Protein AF-A0ABD5DEK4-F1 (afdb_monomer_lite)

InterPro domains:
  IPR004137 Hydroxylamine reductase/Ni-containing CO dehydrogenase [PF03063] (2-91)
  IPR004137 Hydroxylamine reductase/Ni-containing CO dehydrogenase [PTHR30109] (2-91)
  IPR011254 Prismane-like superfamily [SSF56821] (1-91)
  IPR016099 Prismane-like, alpha/beta-sandwich [G3DSA:3.40.50.2030] (38-91)

Foldseek 3Di:
DDDDDDDDPCVVVVVVVVPDPPDPDDDDDDDDDDDCPDVVVVVCVVVVVVCVVVVLAVEEAEPDDDDDDDPVCCVVVVVVVPPDPSYHYDD

pLDDT: mean 94.24, std 3.03, range [82.0, 97.62]

Structure (mmCIF, N/CA/C/O backbone):
data_AF-A0ABD5DEK4-F1
#
_entry.id   AF-A0ABD5DEK4-F1
#
loop_
_atom_site.group_PDB
_atom_site.id
_atom_site.type_symbol
_atom_site.label_atom_id
_atom_site.label_alt_id
_atom_site.label_comp_id
_atom_site.label_asym_id
_a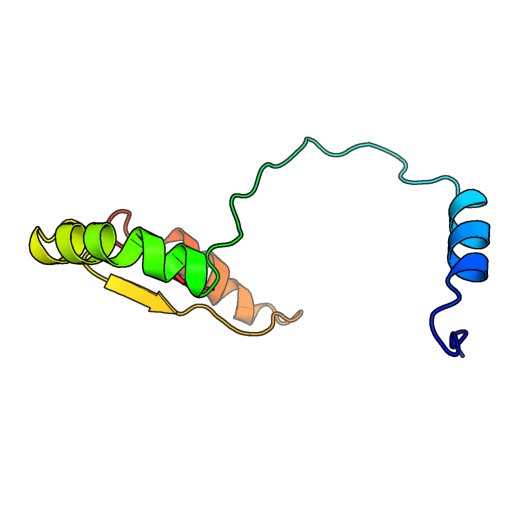tom_site.label_entity_id
_atom_site.label_seq_id
_atom_site.pdbx_PDB_ins_code
_atom_site.Cartn_x
_atom_site.Cartn_y
_atom_site.Cartn_z
_atom_site.occupancy
_atom_site.B_iso_or_equiv
_atom_site.auth_seq_id
_atom_site.auth_comp_id
_atom_site.auth_asym_id
_atom_site.auth_atom_id
_atom_site.pdbx_PDB_model_num
ATOM 1 N N . GLY A 1 1 ? 9.553 11.065 -28.548 1.00 82.00 1 GLY A N 1
ATOM 2 C CA . GLY A 1 1 ? 10.775 11.392 -27.788 1.00 82.00 1 GLY A CA 1
ATOM 3 C C . GLY A 1 1 ? 11.279 10.205 -26.990 1.00 82.00 1 GLY A C 1
ATOM 4 O O . GLY A 1 1 ? 12.480 10.007 -26.946 1.00 82.00 1 GLY A O 1
ATOM 5 N N . VAL A 1 2 ? 10.382 9.413 -26.393 1.00 91.25 2 VAL A N 1
ATOM 6 C CA . VAL A 1 2 ? 10.713 8.148 -25.715 1.00 91.25 2 VAL A CA 1
ATOM 7 C C . VAL A 1 2 ? 10.297 6.975 -26.607 1.00 91.25 2 VAL A C 1
ATOM 9 O O . VAL A 1 2 ? 9.321 7.109 -27.350 1.00 91.25 2 VAL A O 1
ATOM 12 N N . ASN A 1 3 ? 11.035 5.864 -26.551 1.00 90.56 3 ASN A N 1
ATOM 13 C CA . ASN A 1 3 ? 10.702 4.643 -27.285 1.00 90.56 3 ASN A CA 1
ATOM 14 C C . ASN A 1 3 ? 9.397 4.045 -26.744 1.00 90.56 3 ASN A C 1
ATOM 16 O O . ASN A 1 3 ? 9.252 3.858 -25.537 1.00 90.56 3 ASN A O 1
ATOM 20 N N . HIS A 1 4 ? 8.460 3.751 -27.640 1.00 92.69 4 HIS A N 1
ATOM 21 C CA . HIS A 1 4 ? 7.238 3.020 -27.323 1.00 92.69 4 HIS A CA 1
ATOM 22 C C . HIS A 1 4 ? 7.466 1.534 -27.609 1.00 92.69 4 HIS A C 1
ATOM 24 O O . HIS A 1 4 ? 8.012 1.199 -28.658 1.00 92.69 4 HIS A O 1
ATOM 30 N N . LEU A 1 5 ? 7.075 0.665 -26.678 1.00 93.69 5 LEU A N 1
ATOM 31 C CA . LEU A 1 5 ? 7.061 -0.778 -26.906 1.00 93.69 5 LEU A CA 1
ATOM 32 C C . LEU A 1 5 ? 5.676 -1.173 -27.407 1.00 93.69 5 LEU A C 1
ATOM 34 O O . LEU A 1 5 ? 4.679 -0.861 -26.756 1.00 93.69 5 LEU A O 1
ATOM 38 N N . GLU A 1 6 ? 5.624 -1.850 -28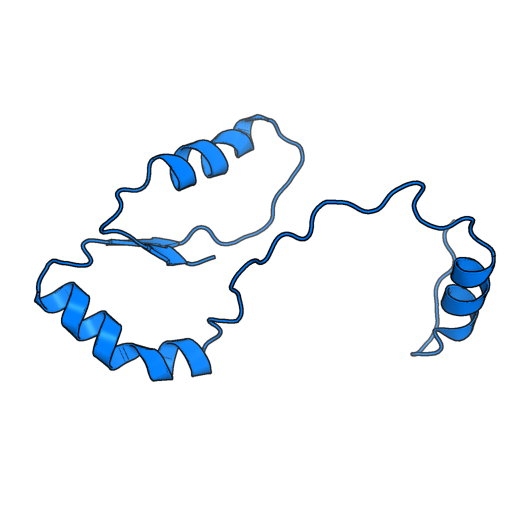.548 1.00 90.50 6 GLU A N 1
ATOM 39 C CA . GLU A 1 6 ? 4.390 -2.435 -29.063 1.00 90.50 6 GLU A CA 1
ATOM 40 C C . GLU A 1 6 ? 4.232 -3.867 -28.536 1.00 90.50 6 GLU A C 1
ATOM 42 O O . GLU A 1 6 ? 5.164 -4.669 -28.586 1.00 90.50 6 GLU A O 1
ATOM 47 N N . GLY A 1 7 ? 3.040 -4.198 -28.036 1.00 92.88 7 GLY A N 1
ATOM 48 C CA . GLY A 1 7 ? 2.771 -5.507 -27.441 1.00 92.88 7 GLY A CA 1
ATOM 49 C C . GLY A 1 7 ? 3.518 -5.728 -26.121 1.00 92.88 7 GLY A C 1
ATOM 50 O O . GLY A 1 7 ? 3.696 -4.804 -25.332 1.00 92.88 7 GLY A O 1
ATOM 51 N N . GLU A 1 8 ? 3.925 -6.971 -25.872 1.00 93.88 8 GLU A N 1
ATOM 52 C CA . GLU A 1 8 ? 4.551 -7.404 -24.612 1.00 93.88 8 GLU A CA 1
ATOM 53 C C . GLU A 1 8 ? 6.013 -7.851 -24.803 1.00 93.88 8 GLU A C 1
ATOM 55 O O . GLU A 1 8 ? 6.548 -8.626 -24.008 1.00 93.88 8 GLU A O 1
ATOM 60 N N . ASP A 1 9 ? 6.684 -7.378 -25.862 1.00 95.62 9 ASP A N 1
ATOM 61 C CA . ASP A 1 9 ? 8.113 -7.639 -26.058 1.00 95.62 9 ASP A CA 1
ATOM 62 C C . ASP A 1 9 ? 8.975 -6.654 -25.254 1.00 95.62 9 ASP A C 1
ATOM 64 O O . ASP A 1 9 ? 9.266 -5.529 -25.669 1.00 95.62 9 ASP A O 1
ATOM 68 N N . PHE A 1 10 ? 9.417 -7.110 -24.084 1.00 96.38 10 PHE A N 1
ATOM 69 C CA . PHE A 1 10 ? 10.314 -6.363 -23.202 1.00 96.38 10 PHE A CA 1
ATOM 70 C C . PHE A 1 10 ? 11.807 -6.617 -23.479 1.00 96.38 10 PHE A C 1
ATOM 72 O O . PHE A 1 10 ? 12.654 -6.071 -22.762 1.00 96.38 10 PHE A O 1
ATOM 79 N N . SER A 1 11 ? 12.162 -7.405 -24.507 1.00 95.75 11 SER A N 1
ATOM 80 C CA . SER A 1 11 ? 13.562 -7.705 -24.847 1.00 95.75 11 SER A CA 1
ATOM 81 C C . SER A 1 11 ? 14.445 -6.459 -25.038 1.00 95.75 11 SER A C 1
ATOM 83 O O . SER A 1 11 ? 15.577 -6.479 -24.534 1.00 95.75 11 SER A O 1
ATOM 85 N N . PRO A 1 12 ? 13.967 -5.332 -25.619 1.00 94.75 12 PRO A N 1
ATOM 86 C CA . PRO A 1 12 ? 14.797 -4.137 -25.768 1.00 94.75 12 PRO A CA 1
ATOM 87 C C . PRO A 1 12 ? 15.142 -3.480 -24.423 1.00 94.75 12 PRO A C 1
ATOM 89 O O . PRO A 1 12 ? 16.259 -2.999 -24.232 1.00 94.75 12 PRO A O 1
ATOM 92 N N . VAL A 1 13 ? 14.206 -3.483 -23.466 1.00 95.62 13 VAL A N 1
ATOM 93 C CA . VAL A 1 13 ? 14.417 -2.898 -22.129 1.00 95.62 13 VAL A CA 1
ATOM 94 C C . VAL A 1 13 ? 15.368 -3.756 -21.300 1.00 95.62 13 VAL A C 1
ATOM 96 O O . VAL A 1 13 ? 16.233 -3.213 -20.614 1.00 95.62 13 VAL A O 1
ATOM 99 N N . ILE A 1 14 ? 15.268 -5.085 -21.401 1.00 96.06 14 ILE A N 1
ATOM 100 C CA . ILE A 1 14 ? 16.180 -6.013 -20.715 1.00 96.06 14 ILE A CA 1
ATOM 101 C C . ILE A 1 14 ? 17.617 -5.829 -21.221 1.00 96.06 14 ILE A C 1
ATOM 103 O O . ILE A 1 14 ? 18.536 -5.696 -20.411 1.00 96.06 14 ILE A O 1
ATOM 107 N N . ALA A 1 15 ? 17.810 -5.770 -22.544 1.00 96.00 15 ALA A N 1
ATOM 108 C CA . ALA A 1 15 ? 19.128 -5.561 -23.141 1.00 96.00 15 ALA A CA 1
ATOM 109 C C . ALA A 1 15 ? 19.749 -4.226 -22.701 1.00 96.00 15 ALA A C 1
ATOM 111 O O . ALA A 1 15 ? 20.929 -4.176 -22.353 1.00 96.00 15 ALA A O 1
ATOM 112 N N . GLN A 1 16 ? 18.948 -3.155 -22.653 1.00 94.75 16 GLN A N 1
ATOM 113 C CA . GLN A 1 16 ? 19.399 -1.856 -22.159 1.00 94.75 16 GLN A CA 1
ATOM 114 C C . GLN A 1 16 ? 19.794 -1.914 -20.678 1.00 94.75 16 GLN A C 1
ATOM 116 O O . GLN A 1 16 ? 20.845 -1.390 -20.314 1.00 94.75 16 GLN A O 1
ATOM 121 N N . ALA A 1 17 ? 18.986 -2.556 -19.827 1.00 95.88 17 ALA A N 1
ATOM 122 C CA . ALA A 1 17 ? 19.257 -2.667 -18.395 1.00 95.88 17 ALA A CA 1
ATOM 123 C C . ALA A 1 17 ? 20.572 -3.412 -18.101 1.00 95.88 17 ALA A C 1
ATOM 125 O O . ALA A 1 17 ? 21.329 -2.990 -17.232 1.00 95.88 17 ALA A O 1
ATOM 126 N N . GLN A 1 18 ? 20.888 -4.467 -18.862 1.00 96.62 18 GLN A N 1
ATOM 127 C CA . GLN A 1 18 ? 22.137 -5.233 -18.726 1.00 96.62 18 GLN A CA 1
ATOM 128 C C . GLN A 1 18 ? 23.399 -4.434 -19.089 1.00 96.62 18 GLN A C 1
ATOM 130 O O . GLN A 1 18 ? 24.489 -4.777 -18.636 1.00 96.62 18 GLN A O 1
ATOM 135 N N . GLN A 1 19 ? 23.269 -3.381 -19.902 1.00 96.38 19 GLN A N 1
ATOM 136 C CA . GLN A 1 19 ? 24.382 -2.499 -20.273 1.00 96.38 19 GLN A CA 1
ATOM 137 C C . GLN A 1 19 ? 24.632 -1.386 -19.245 1.00 96.38 19 GLN A C 1
ATOM 139 O O . GLN A 1 19 ? 25.656 -0.705 -19.313 1.00 96.38 19 GLN A O 1
ATOM 144 N N . MET A 1 20 ? 23.702 -1.158 -18.313 1.00 96.56 20 MET A N 1
ATOM 145 C CA . MET A 1 20 ? 23.840 -0.122 -17.292 1.00 96.56 20 MET A CA 1
ATOM 146 C C . MET A 1 20 ? 24.740 -0.601 -16.151 1.00 96.56 20 MET A C 1
ATOM 148 O O . MET A 1 20 ? 24.744 -1.774 -15.794 1.00 96.56 20 MET A O 1
ATOM 152 N N . ALA A 1 21 ? 25.452 0.329 -15.512 1.00 94.94 21 ALA A N 1
ATOM 153 C CA . ALA A 1 21 ? 26.328 0.035 -14.371 1.00 94.94 21 ALA A CA 1
ATOM 154 C C . ALA A 1 21 ? 25.582 -0.466 -13.112 1.00 94.94 21 ALA A C 1
ATOM 156 O O . ALA A 1 21 ? 26.221 -0.822 -12.125 1.00 94.94 21 ALA A O 1
ATOM 157 N N . GLY A 1 22 ? 24.244 -0.490 -13.138 1.00 92.75 22 GLY A N 1
ATOM 158 C CA . GLY A 1 22 ? 23.403 -0.810 -11.989 1.00 92.75 22 GLY A CA 1
ATOM 159 C C . GLY A 1 22 ? 23.375 0.309 -10.945 1.00 92.75 22 GLY A C 1
ATOM 160 O O . GLY A 1 22 ? 23.775 1.446 -11.207 1.00 92.75 22 GLY A O 1
ATOM 161 N N . PHE A 1 23 ? 22.866 -0.010 -9.755 1.00 93.06 23 PHE A N 1
ATOM 162 C CA . PHE A 1 23 ? 22.886 0.912 -8.622 1.00 93.06 23 PHE A CA 1
ATOM 163 C C . PHE A 1 23 ? 24.290 0.966 -7.994 1.00 93.06 23 PHE A C 1
ATOM 165 O O . PHE A 1 23 ? 24.917 -0.080 -7.827 1.00 93.06 23 PHE A O 1
ATOM 172 N N . PRO A 1 24 ? 24.784 2.156 -7.601 1.00 93.75 24 PRO A N 1
ATOM 173 C CA . PRO A 1 24 ? 26.126 2.310 -7.031 1.00 93.75 24 PRO A CA 1
ATOM 174 C C . PRO A 1 24 ? 26.270 1.707 -5.625 1.00 93.75 24 PRO A C 1
ATOM 176 O O . PRO A 1 24 ? 27.387 1.496 -5.158 1.00 93.75 24 PRO A O 1
ATOM 179 N N . TYR A 1 25 ? 25.157 1.450 -4.937 1.00 93.69 25 TYR A N 1
ATOM 180 C CA . TYR A 1 25 ? 25.114 0.817 -3.624 1.00 93.69 25 TYR A CA 1
ATOM 181 C C . TYR A 1 25 ? 23.795 0.065 -3.442 1.00 93.69 25 TYR A C 1
ATOM 183 O O . TYR A 1 25 ? 22.817 0.307 -4.148 1.00 93.69 25 TYR A O 1
ATOM 191 N N . SER A 1 26 ? 23.780 -0.857 -2.482 1.00 91.81 26 SER A N 1
ATOM 192 C CA .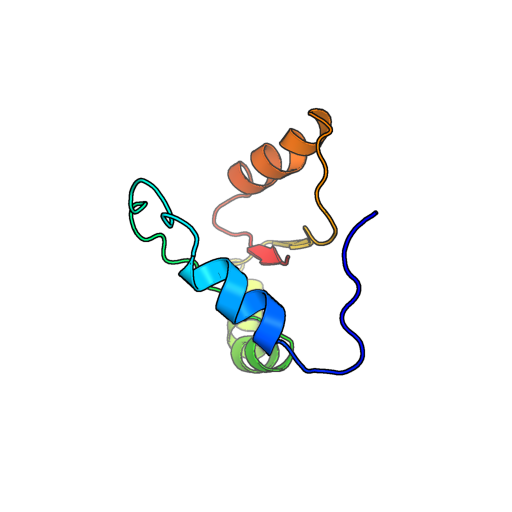 SER A 1 26 ? 22.549 -1.468 -1.981 1.00 91.81 26 SER A CA 1
ATOM 193 C C . SER A 1 26 ? 22.023 -0.660 -0.802 1.00 91.81 26 SER A C 1
ATOM 195 O O . SER A 1 26 ? 22.799 -0.250 0.062 1.00 91.81 26 SER A O 1
ATOM 197 N N . GLU A 1 27 ? 20.714 -0.443 -0.755 1.00 90.50 27 GLU A N 1
ATOM 198 C CA . GLU A 1 27 ? 20.055 0.089 0.436 1.00 90.50 27 GLU A CA 1
ATOM 199 C C . GLU A 1 27 ? 19.852 -1.012 1.484 1.00 90.50 27 GLU A C 1
ATOM 201 O O . GLU A 1 27 ? 19.881 -2.208 1.176 1.00 90.50 27 GLU A O 1
ATOM 206 N N . ILE A 1 28 ? 19.654 -0.607 2.740 1.00 91.88 28 ILE A N 1
ATOM 207 C CA . ILE A 1 28 ? 19.268 -1.538 3.802 1.00 91.88 28 ILE A CA 1
ATOM 208 C C . ILE A 1 28 ? 17.887 -2.106 3.442 1.00 91.88 28 ILE A C 1
ATOM 210 O O . ILE A 1 28 ? 16.978 -1.328 3.154 1.00 91.88 28 ILE A O 1
ATOM 214 N N . PRO A 1 29 ? 17.691 -3.437 3.461 1.00 92.06 29 PRO A N 1
ATOM 215 C CA . PRO A 1 29 ? 16.389 -4.013 3.163 1.00 92.06 29 PRO A CA 1
ATOM 216 C C . PRO A 1 29 ? 15.315 -3.511 4.134 1.00 92.06 29 PRO A C 1
ATOM 218 O O . PRO A 1 29 ? 15.406 -3.721 5.344 1.00 92.06 29 PRO A O 1
ATOM 221 N N . HIS A 1 30 ? 14.271 -2.895 3.586 1.00 92.00 30 HIS A N 1
ATOM 222 C CA . HIS A 1 30 ? 13.065 -2.524 4.317 1.00 92.00 30 HIS A CA 1
ATOM 223 C C . HIS A 1 30 ? 11.965 -3.547 4.027 1.00 92.00 30 HIS A C 1
ATOM 225 O O . HIS A 1 30 ? 11.568 -3.740 2.879 1.00 92.00 30 HIS A O 1
ATOM 231 N N . LEU A 1 31 ? 11.469 -4.217 5.070 1.00 94.12 31 LEU A N 1
ATOM 232 C CA . LEU A 1 31 ? 10.337 -5.134 4.956 1.00 94.12 31 LEU A CA 1
ATOM 233 C C . LEU A 1 31 ? 9.048 -4.381 5.276 1.00 94.12 31 LEU A C 1
ATOM 235 O O . LEU A 1 31 ? 8.847 -3.941 6.406 1.00 94.12 31 LEU A O 1
ATOM 239 N N . ILE A 1 32 ? 8.185 -4.245 4.272 1.00 93.56 32 ILE A N 1
ATOM 240 C CA . ILE A 1 32 ? 6.889 -3.576 4.391 1.00 93.56 32 ILE A CA 1
ATOM 241 C C . ILE A 1 32 ? 5.798 -4.626 4.196 1.00 93.56 32 ILE A C 1
ATOM 243 O O . ILE A 1 32 ? 5.716 -5.263 3.144 1.00 93.56 32 ILE A O 1
ATOM 247 N N . THR A 1 33 ? 4.958 -4.818 5.211 1.00 94.94 33 THR A N 1
ATOM 248 C CA . THR A 1 33 ? 3.819 -5.737 5.133 1.00 94.94 33 THR A CA 1
ATOM 249 C C . THR A 1 33 ? 2.709 -5.106 4.302 1.00 94.94 33 THR A C 1
ATOM 251 O O . THR A 1 33 ? 2.168 -4.064 4.662 1.00 94.94 33 THR A O 1
ATOM 254 N N . VAL A 1 34 ? 2.347 -5.758 3.200 1.00 94.00 34 VAL A N 1
ATOM 255 C CA . VAL A 1 34 ? 1.309 -5.313 2.259 1.00 94.00 34 VAL A CA 1
ATOM 256 C C . VAL A 1 34 ? 0.404 -6.487 1.874 1.00 94.00 34 VAL A C 1
ATOM 258 O O . VAL A 1 34 ? 0.614 -7.614 2.319 1.00 94.00 34 VAL A O 1
ATOM 261 N N . GLY A 1 35 ? -0.601 -6.250 1.026 1.00 94.44 35 GLY A N 1
ATOM 262 C CA . GLY A 1 35 ? -1.448 -7.322 0.482 1.00 94.44 35 GLY A CA 1
ATOM 263 C C . GLY A 1 35 ? -2.791 -7.515 1.191 1.00 94.44 35 GLY A C 1
ATOM 264 O O . GLY A 1 35 ? -3.460 -8.530 0.982 1.00 94.44 35 GLY A O 1
ATOM 265 N N . PHE A 1 36 ? -3.239 -6.527 1.969 1.00 94.56 36 PHE A N 1
ATOM 266 C CA . PHE A 1 36 ? -4.592 -6.466 2.540 1.00 94.56 36 PHE A CA 1
ATOM 267 C C . PHE A 1 36 ? -5.652 -6.070 1.494 1.00 94.56 36 PHE A C 1
ATOM 269 O O . PHE A 1 36 ? -6.479 -5.190 1.708 1.00 94.56 36 PHE A O 1
ATOM 276 N N . GLY A 1 37 ? -5.632 -6.741 0.338 1.00 93.25 37 GLY A N 1
ATOM 277 C CA . GLY A 1 37 ? -6.689 -6.637 -0.664 1.00 93.25 37 GLY A CA 1
ATOM 278 C C . GLY A 1 37 ? -7.993 -7.283 -0.184 1.00 93.25 37 GLY A C 1
ATOM 279 O O . GLY A 1 37 ? -8.052 -7.905 0.878 1.00 93.25 37 GLY A O 1
ATOM 280 N N . ARG A 1 38 ? -9.048 -7.187 -1.000 1.00 94.50 38 ARG A N 1
ATOM 281 C CA . ARG A 1 38 ? -10.417 -7.592 -0.627 1.00 94.50 38 ARG A CA 1
ATOM 282 C C . ARG A 1 38 ? -10.506 -8.972 0.038 1.00 94.50 38 ARG A C 1
ATOM 284 O O . ARG A 1 38 ? -11.141 -9.091 1.077 1.00 94.50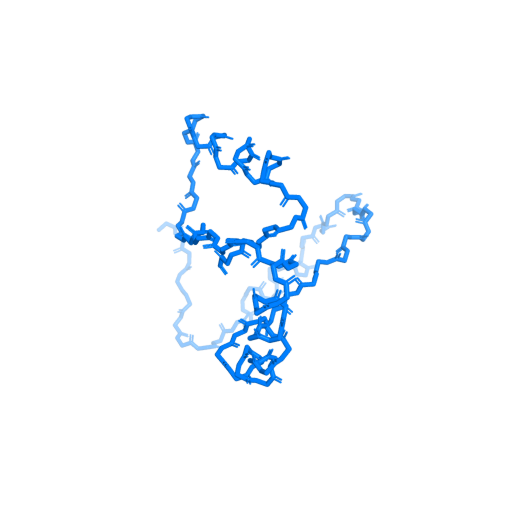 38 ARG A O 1
ATOM 291 N N . GLN A 1 39 ? -9.898 -10.009 -0.544 1.00 95.75 39 GLN A N 1
ATOM 292 C CA . GLN A 1 39 ? -10.021 -11.374 -0.018 1.00 95.75 39 GLN A CA 1
ATOM 293 C C . GLN A 1 39 ? -9.282 -11.560 1.313 1.00 95.75 39 GLN A C 1
ATOM 295 O O . GLN A 1 39 ? -9.819 -12.179 2.228 1.00 95.75 39 GLN A O 1
ATOM 300 N N . THR A 1 40 ? -8.079 -10.997 1.435 1.00 95.06 40 THR A N 1
ATOM 301 C CA . THR A 1 40 ? -7.298 -11.012 2.678 1.00 95.06 40 THR A CA 1
ATOM 302 C C . THR A 1 40 ? -8.054 -10.298 3.795 1.00 95.06 40 THR A C 1
ATOM 304 O O . THR A 1 40 ? -8.165 -10.826 4.898 1.00 95.06 40 THR A O 1
ATOM 307 N N . LEU A 1 41 ? -8.634 -9.131 3.493 1.00 93.31 41 LEU A N 1
ATOM 308 C CA . LEU A 1 41 ? -9.415 -8.357 4.454 1.00 93.31 41 LEU A CA 1
ATOM 309 C C . LEU A 1 41 ? -10.682 -9.102 4.895 1.00 93.31 41 LEU A C 1
ATOM 311 O O . LEU A 1 41 ? -10.983 -9.133 6.083 1.00 93.31 41 LEU A O 1
ATOM 315 N N . LEU A 1 42 ? -11.388 -9.755 3.963 1.00 95.12 42 LEU A N 1
ATOM 316 C CA . LEU A 1 42 ? -12.535 -10.610 4.292 1.00 95.12 42 LEU A CA 1
ATOM 317 C C . LEU A 1 42 ? -12.138 -11.765 5.220 1.00 95.12 42 LEU A C 1
ATOM 319 O O . LEU A 1 42 ? -12.876 -12.072 6.149 1.00 95.12 42 LEU A O 1
ATOM 323 N N . GLY A 1 43 ? -10.963 -12.366 5.013 1.00 96.50 43 GLY A N 1
ATOM 324 C CA . GLY A 1 43 ? -10.427 -13.396 5.909 1.00 96.50 43 GLY A CA 1
ATOM 325 C C . GLY A 1 43 ? -10.087 -12.886 7.315 1.00 96.50 43 GLY A C 1
ATOM 326 O O . GLY A 1 43 ? -10.067 -13.672 8.256 1.00 96.50 43 GLY A O 1
ATOM 327 N N . ALA A 1 44 ? -9.851 -11.581 7.473 1.00 94.12 44 ALA A N 1
ATOM 328 C CA . ALA A 1 44 ? -9.583 -10.934 8.757 1.00 94.12 44 ALA A CA 1
ATOM 329 C C . ALA A 1 44 ? -10.829 -10.280 9.390 1.00 94.12 44 ALA A C 1
ATOM 331 O O . ALA A 1 44 ? -10.723 -9.696 10.470 1.00 94.12 44 ALA A O 1
ATOM 332 N N . ALA A 1 45 ? -11.996 -10.354 8.738 1.00 95.38 45 ALA A N 1
ATOM 333 C CA . ALA A 1 45 ? -13.181 -9.588 9.115 1.00 95.38 45 ALA A CA 1
ATOM 334 C C . ALA A 1 45 ? -13.658 -9.887 10.544 1.00 95.38 45 ALA A C 1
ATOM 336 O O . ALA A 1 45 ? -13.886 -8.951 11.306 1.00 95.38 45 ALA A O 1
ATOM 337 N N . ASP A 1 46 ? -13.735 -11.162 10.933 1.00 97.12 46 ASP A N 1
ATOM 338 C CA . ASP A 1 46 ? -14.180 -11.554 12.278 1.00 97.12 46 ASP A CA 1
ATOM 339 C C . ASP A 1 46 ? -13.261 -10.987 13.372 1.00 97.12 46 ASP A C 1
ATOM 341 O O . ASP A 1 46 ? -13.733 -10.480 14.389 1.00 97.12 46 ASP A O 1
ATOM 345 N N . THR A 1 47 ? -11.946 -10.987 13.133 1.00 96.38 47 THR A N 1
ATOM 346 C CA . THR A 1 47 ? -10.958 -10.392 14.044 1.00 96.38 47 THR A CA 1
ATOM 347 C C . THR A 1 47 ? -11.144 -8.881 14.164 1.00 96.38 47 THR A C 1
ATOM 349 O O . THR A 1 47 ? -11.095 -8.340 15.267 1.00 96.38 47 THR A O 1
ATOM 352 N N . LEU A 1 48 ? -11.372 -8.183 13.047 1.00 94.69 48 LEU A N 1
ATOM 353 C CA . LEU A 1 48 ? -11.611 -6.737 13.062 1.00 94.69 48 LEU A CA 1
ATOM 354 C C . LEU A 1 48 ? -12.906 -6.392 13.806 1.00 94.69 48 LEU A C 1
ATOM 356 O O . LEU A 1 48 ? -12.912 -5.468 14.617 1.00 94.69 48 LEU A O 1
ATOM 360 N N . ILE A 1 49 ? -13.978 -7.157 13.577 1.00 96.06 49 ILE A N 1
ATOM 361 C CA . ILE A 1 49 ? -15.260 -6.990 14.273 1.00 96.06 49 ILE A CA 1
ATOM 362 C C . ILE A 1 49 ? -15.077 -7.188 15.782 1.00 96.06 49 ILE A C 1
ATOM 364 O O . ILE A 1 49 ? -15.557 -6.366 16.565 1.00 96.06 49 ILE A O 1
ATOM 368 N N . ASP A 1 50 ? -14.345 -8.225 16.201 1.00 97.62 50 ASP A N 1
ATOM 369 C CA . ASP A 1 50 ? -14.049 -8.469 17.616 1.00 97.62 50 ASP A CA 1
ATOM 370 C C . ASP A 1 50 ? -13.275 -7.300 18.248 1.00 97.62 50 ASP A C 1
ATOM 372 O O . ASP A 1 50 ? -13.674 -6.796 19.300 1.00 97.62 50 ASP A O 1
ATOM 376 N N . LEU A 1 51 ? -12.226 -6.803 17.583 1.00 97.12 51 LEU A N 1
ATOM 377 C CA . LEU A 1 51 ? -11.426 -5.675 18.073 1.00 97.12 51 LEU A CA 1
ATOM 378 C C . LEU A 1 51 ? -12.245 -4.389 18.224 1.00 97.12 51 LEU A C 1
ATOM 380 O O . LEU A 1 51 ? -12.084 -3.689 19.226 1.00 97.12 51 LEU A O 1
ATOM 384 N N . VAL A 1 52 ? -13.139 -4.101 17.275 1.00 96.50 52 VAL A N 1
ATOM 385 C CA . VAL A 1 52 ? -14.059 -2.956 17.362 1.00 96.50 52 VAL A CA 1
ATOM 386 C C . VAL A 1 52 ? -15.050 -3.147 18.510 1.00 96.50 52 VAL A C 1
ATOM 388 O O . VAL A 1 52 ? -15.235 -2.240 19.316 1.00 96.50 52 VAL A O 1
ATOM 391 N N . SER A 1 53 ? -15.646 -4.338 18.641 1.00 96.50 53 SER A N 1
ATOM 392 C CA . SER A 1 53 ? -16.636 -4.626 19.692 1.00 96.50 53 SER A CA 1
ATOM 393 C C . SER A 1 53 ? -16.070 -4.529 21.113 1.00 96.50 53 SER A C 1
ATOM 395 O O . SER A 1 53 ? -16.797 -4.217 22.051 1.00 96.50 53 SER A O 1
ATOM 397 N N . ARG A 1 54 ? -14.763 -4.775 21.267 1.00 97.19 54 ARG A N 1
ATOM 398 C CA . ARG A 1 54 ? -14.024 -4.658 22.533 1.00 97.19 54 ARG A CA 1
ATOM 399 C C . ARG A 1 54 ? -13.406 -3.276 22.741 1.00 97.19 54 ARG A C 1
ATOM 401 O O . ARG A 1 54 ? -12.579 -3.131 23.638 1.00 97.19 54 ARG A O 1
ATOM 408 N N . GLU A 1 55 ? -13.738 -2.311 21.883 1.00 94.25 55 GLU A N 1
ATOM 409 C CA . GLU A 1 55 ? -13.206 -0.943 21.896 1.00 94.25 55 GLU A CA 1
ATOM 410 C C . GLU A 1 55 ? -11.666 -0.874 21.796 1.00 94.25 55 GLU A C 1
ATOM 412 O O . GLU A 1 55 ? -11.053 0.130 22.147 1.00 94.25 55 GLU A O 1
ATOM 417 N N . LYS A 1 56 ? -11.024 -1.938 21.286 1.00 96.94 56 LYS A N 1
ATOM 418 C CA . LYS A 1 56 ? -9.569 -1.997 21.050 1.00 96.94 56 LYS A CA 1
ATOM 419 C C . LYS A 1 56 ? -9.160 -1.389 19.714 1.00 96.94 56 LYS A C 1
ATOM 421 O O . LYS A 1 56 ? -7.994 -1.063 19.528 1.00 96.94 56 LYS A O 1
ATOM 426 N N . LEU A 1 57 ? -10.111 -1.285 18.790 1.00 96.81 57 LEU A N 1
ATOM 427 C CA . LEU A 1 57 ? -9.975 -0.570 17.533 1.00 96.81 57 LEU A CA 1
ATOM 428 C C . LEU A 1 57 ? -11.066 0.498 17.473 1.00 96.81 57 LEU A C 1
ATOM 430 O O . LEU A 1 57 ? -12.237 0.180 17.265 1.00 96.81 57 LEU A O 1
ATOM 434 N N . ARG A 1 58 ? -10.685 1.760 17.677 1.00 96.69 58 ARG A N 1
ATOM 435 C CA . ARG A 1 58 ? -11.640 2.875 17.780 1.00 96.69 58 ARG A CA 1
ATOM 436 C C . ARG A 1 58 ? -12.027 3.456 16.430 1.00 96.69 58 ARG A C 1
ATOM 438 O O . ARG A 1 58 ? -13.153 3.922 16.263 1.00 96.69 58 ARG A O 1
ATOM 445 N N . HIS A 1 59 ? -11.095 3.479 15.479 1.00 96.94 59 HIS A N 1
ATOM 446 C CA . HIS A 1 59 ? -11.340 4.086 14.178 1.00 96.94 59 HIS A CA 1
ATOM 447 C C . HIS A 1 59 ? -10.471 3.492 13.072 1.00 96.94 59 HIS A C 1
ATOM 449 O O . HIS A 1 59 ? -9.343 3.061 13.310 1.00 96.94 59 HIS A O 1
ATOM 455 N N . ILE A 1 60 ? -11.000 3.518 11.849 1.00 96.38 60 ILE A N 1
ATOM 456 C CA . ILE A 1 60 ? -10.260 3.194 10.629 1.00 96.38 60 ILE A CA 1
ATOM 457 C C . ILE A 1 60 ? -10.284 4.432 9.734 1.00 96.38 60 ILE A C 1
ATOM 459 O O . ILE A 1 60 ? -11.349 4.855 9.288 1.00 96.38 60 ILE A O 1
ATOM 463 N N . PHE A 1 61 ? -9.115 5.004 9.468 1.00 97.31 61 PHE A N 1
ATOM 464 C CA . PHE A 1 61 ? -8.944 6.137 8.566 1.00 97.31 61 PHE A CA 1
ATOM 465 C C . PHE A 1 61 ? -8.616 5.646 7.159 1.00 97.31 61 PHE A C 1
ATOM 467 O O . PHE A 1 61 ? -7.724 4.821 6.979 1.00 97.31 61 PHE A O 1
ATOM 474 N N . LEU A 1 62 ? -9.307 6.169 6.148 1.00 96.31 62 LEU A N 1
ATOM 475 C CA . LEU A 1 62 ? -8.973 5.910 4.749 1.00 96.31 62 LEU A CA 1
ATOM 476 C C . LEU A 1 62 ? -8.010 6.991 4.245 1.00 96.31 62 LEU A C 1
ATOM 478 O O . LEU A 1 62 ? -8.417 8.133 4.036 1.00 96.31 62 LEU A O 1
ATOM 482 N N . VAL A 1 63 ? -6.753 6.614 4.018 1.00 95.81 63 VAL A N 1
ATOM 483 C CA . VAL A 1 63 ? -5.713 7.445 3.391 1.00 95.81 63 VAL A CA 1
ATOM 484 C C . VAL A 1 63 ? -5.337 6.810 2.051 1.00 95.81 63 VAL A C 1
ATOM 486 O O . VAL A 1 63 ? -4.227 6.333 1.843 1.00 95.81 63 VAL A O 1
ATOM 489 N N . GLY A 1 64 ? -6.310 6.744 1.145 1.00 91.38 64 GLY A N 1
ATOM 490 C CA . GLY A 1 64 ? -6.097 6.271 -0.223 1.00 91.38 64 GLY A CA 1
ATOM 491 C C . GLY A 1 64 ? -5.769 7.410 -1.192 1.00 91.38 64 GLY A C 1
ATOM 492 O O . GLY A 1 64 ? -5.936 8.590 -0.878 1.00 91.38 64 GLY A O 1
ATOM 493 N N . GLY A 1 65 ? -5.375 7.054 -2.415 1.00 92.75 65 GLY A N 1
ATOM 494 C CA . GLY A 1 65 ? -5.242 7.992 -3.532 1.00 92.75 65 GLY A CA 1
ATOM 495 C C . GLY A 1 65 ? -3.845 8.030 -4.145 1.00 92.75 65 GLY A C 1
ATOM 496 O O . GLY A 1 65 ? -3.120 7.041 -4.130 1.00 92.75 65 GLY A O 1
ATOM 497 N N . CYS A 1 66 ? -3.495 9.180 -4.726 1.00 91.06 66 CYS A N 1
ATOM 498 C CA . CYS A 1 66 ? -2.229 9.387 -5.429 1.00 91.06 66 CYS A CA 1
ATOM 499 C C . CYS A 1 66 ? -1.412 10.498 -4.767 1.00 91.06 66 CYS A C 1
ATOM 501 O O . CYS A 1 66 ? -1.949 11.563 -4.431 1.00 91.06 66 CYS A O 1
ATOM 503 N N . ASP A 1 67 ? -0.105 10.280 -4.659 1.00 91.44 67 ASP A N 1
ATOM 504 C CA . ASP A 1 67 ? 0.833 11.268 -4.135 1.00 91.44 67 ASP A CA 1
ATOM 505 C C . ASP A 1 67 ? 1.263 12.311 -5.195 1.00 91.44 67 ASP A C 1
ATOM 507 O O . ASP A 1 67 ? 0.924 12.210 -6.378 1.00 91.44 67 ASP A O 1
ATOM 511 N N . GLY A 1 68 ? 1.978 13.359 -4.777 1.00 89.31 68 GLY A N 1
ATOM 512 C CA . GLY A 1 68 ? 2.549 14.372 -5.659 1.00 89.31 68 GLY A CA 1
ATOM 513 C C . GLY A 1 68 ? 3.551 15.292 -4.956 1.00 89.31 68 GLY A C 1
ATOM 514 O O . GLY A 1 68 ? 3.628 15.352 -3.740 1.00 89.31 68 GLY A O 1
ATOM 515 N N . ALA A 1 69 ? 4.287 16.092 -5.728 1.00 86.50 69 ALA A N 1
ATOM 516 C CA . ALA A 1 69 ? 5.446 16.845 -5.227 1.00 86.50 69 ALA A CA 1
ATOM 517 C C . ALA A 1 69 ? 5.135 18.129 -4.420 1.00 86.50 69 ALA A C 1
ATOM 519 O O . ALA A 1 69 ? 6.044 18.896 -4.105 1.00 86.50 69 ALA A O 1
ATOM 520 N N . ARG A 1 70 ? 3.863 18.435 -4.129 1.00 85.62 70 ARG A N 1
ATOM 521 C CA . ARG A 1 70 ? 3.511 19.655 -3.378 1.00 85.62 70 ARG A CA 1
ATOM 522 C C . ARG A 1 70 ? 3.790 19.448 -1.893 1.00 85.62 70 ARG A C 1
ATOM 524 O O . ARG A 1 70 ? 3.208 18.547 -1.304 1.00 85.62 70 ARG A O 1
ATOM 531 N N . GLY A 1 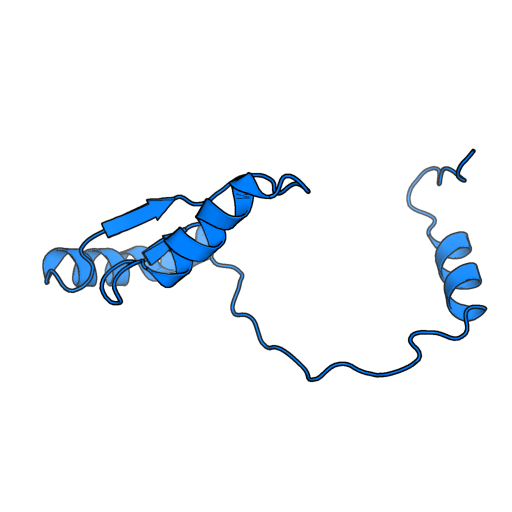71 ? 4.571 20.340 -1.281 1.00 84.38 71 GLY A N 1
ATOM 532 C CA . GLY A 1 71 ? 4.940 20.250 0.141 1.00 84.38 71 GLY A CA 1
ATOM 533 C C . GLY A 1 71 ? 3.757 20.220 1.119 1.00 84.38 71 GLY A C 1
ATOM 534 O O . GLY A 1 71 ? 3.869 19.634 2.187 1.00 84.38 71 GLY A O 1
ATOM 535 N N . GLU A 1 72 ? 2.593 20.759 0.740 1.00 86.50 72 GLU A N 1
ATOM 536 C CA . GLU A 1 72 ? 1.345 20.652 1.520 1.00 86.50 72 GLU A CA 1
ATOM 537 C C . GLU A 1 72 ? 0.920 19.194 1.788 1.00 86.50 72 GLU A C 1
ATOM 539 O O . GLU A 1 72 ? 0.223 18.923 2.762 1.00 86.50 72 GLU A O 1
ATOM 544 N N . ARG A 1 73 ? 1.363 18.236 0.960 1.00 89.94 73 ARG A N 1
ATOM 545 C CA . ARG A 1 73 ? 1.065 16.804 1.126 1.00 89.94 73 ARG A CA 1
ATOM 546 C C . ARG A 1 73 ? 1.820 16.151 2.283 1.00 89.94 73 ARG A C 1
ATOM 548 O O . ARG A 1 73 ? 1.419 15.066 2.692 1.00 89.94 73 ARG A O 1
ATOM 555 N N . ASN A 1 74 ? 2.806 16.832 2.880 1.00 91.31 74 ASN A N 1
ATOM 556 C CA . ASN A 1 74 ? 3.422 16.403 4.142 1.00 91.31 74 ASN A CA 1
ATOM 557 C C . ASN A 1 74 ? 2.383 16.219 5.258 1.00 91.31 74 ASN A C 1
ATOM 559 O O . ASN A 1 74 ? 2.592 15.407 6.153 1.00 91.31 74 ASN A O 1
ATOM 563 N N . TYR A 1 75 ? 1.225 16.881 5.140 1.00 94.38 75 TYR A N 1
ATOM 564 C CA . TYR A 1 75 ? 0.057 16.628 5.976 1.00 94.38 75 TYR A CA 1
ATOM 565 C C . TYR A 1 75 ? -0.270 15.134 6.128 1.00 94.38 75 TYR A C 1
ATOM 567 O O . TYR A 1 75 ? -0.588 14.707 7.230 1.00 94.38 75 TYR A O 1
ATOM 575 N N . PHE A 1 76 ? -0.186 14.323 5.064 1.00 95.31 76 PHE A N 1
ATOM 576 C CA . PHE A 1 76 ? -0.511 12.894 5.152 1.00 95.31 76 PHE A CA 1
ATOM 577 C C . PHE A 1 76 ? 0.526 12.107 5.958 1.00 95.31 76 PHE A C 1
ATOM 579 O O . PHE A 1 76 ? 0.156 11.174 6.669 1.00 95.31 76 PHE A O 1
ATOM 586 N N . THR A 1 77 ? 1.797 12.512 5.904 1.00 95.19 77 THR A N 1
ATOM 587 C CA . THR A 1 77 ? 2.864 11.957 6.747 1.00 95.19 77 THR A CA 1
ATOM 588 C C . THR A 1 77 ? 2.636 12.313 8.213 1.00 95.19 77 THR A C 1
ATOM 590 O O . THR A 1 77 ? 2.648 11.430 9.073 1.00 95.19 77 THR A O 1
ATOM 593 N N . ASP A 1 78 ? 2.374 13.590 8.501 1.00 96.00 78 ASP A N 1
ATOM 594 C CA . ASP A 1 78 ? 2.120 14.073 9.864 1.00 96.00 78 ASP A CA 1
ATOM 595 C C . ASP A 1 78 ? 0.849 13.439 10.443 1.00 96.00 78 ASP A C 1
ATOM 597 O O . ASP A 1 78 ? 0.811 13.017 11.601 1.00 96.00 78 ASP A O 1
ATOM 601 N N . PHE A 1 79 ? -0.187 13.304 9.615 1.00 96.38 79 PHE A N 1
ATOM 602 C CA . PHE A 1 79 ? -1.414 12.602 9.957 1.00 96.38 79 PHE A CA 1
ATOM 603 C C . PHE A 1 79 ? -1.126 11.139 10.292 1.00 96.38 79 PHE A C 1
ATOM 605 O O . PHE A 1 79 ? -1.403 10.719 11.408 1.00 96.38 79 PHE A O 1
ATOM 612 N N . ALA A 1 80 ? -0.502 10.378 9.386 1.00 96.31 80 ALA A N 1
ATOM 613 C CA . ALA A 1 80 ? -0.231 8.959 9.606 1.00 96.31 80 ALA A CA 1
ATOM 614 C C . ALA A 1 80 ? 0.637 8.699 10.849 1.00 96.31 80 ALA A C 1
ATOM 616 O O . ALA A 1 80 ? 0.431 7.707 11.540 1.00 96.31 80 ALA A O 1
ATOM 617 N N . THR A 1 81 ? 1.558 9.615 11.162 1.00 96.06 81 THR A N 1
ATOM 618 C CA . THR A 1 81 ? 2.433 9.528 12.345 1.00 96.06 81 THR A CA 1
ATOM 619 C C . THR A 1 81 ? 1.724 9.932 13.645 1.00 96.06 81 THR A C 1
ATOM 621 O O . THR A 1 81 ? 2.161 9.549 14.726 1.00 96.06 81 THR A O 1
ATOM 624 N N . SER A 1 82 ? 0.639 10.710 13.565 1.00 97.12 82 SER A N 1
ATOM 625 C CA . SER A 1 82 ? -0.143 11.162 14.728 1.00 97.12 82 SER A CA 1
ATOM 626 C C . SER A 1 82 ? -1.399 10.330 15.000 1.00 97.12 82 SER A C 1
ATOM 628 O O . SER A 1 82 ? -2.039 10.525 16.037 1.00 97.12 82 SER A O 1
ATOM 630 N N . VAL A 1 83 ? -1.760 9.408 14.098 1.00 97.44 83 VAL A N 1
ATOM 631 C CA . VAL A 1 83 ? -2.861 8.465 14.317 1.00 97.44 83 VAL A CA 1
ATOM 632 C C . VAL A 1 83 ? -2.574 7.644 15.587 1.00 97.44 83 VAL A C 1
ATOM 634 O O . VAL A 1 83 ? -1.494 7.070 15.699 1.00 97.44 83 VAL A O 1
ATOM 637 N N . PRO A 1 84 ? -3.514 7.578 16.551 1.00 97.19 84 PRO A N 1
ATOM 638 C CA . PRO A 1 84 ? -3.331 6.793 17.770 1.00 97.19 84 PRO A CA 1
ATOM 639 C C . PRO A 1 84 ? -3.132 5.296 17.498 1.00 97.19 84 PRO A C 1
ATOM 641 O O . PRO A 1 84 ? -3.723 4.752 16.567 1.00 97.19 84 PRO A O 1
ATOM 644 N N . ASP A 1 85 ? -2.406 4.610 18.384 1.00 95.88 85 ASP A N 1
ATOM 645 C CA . ASP A 1 85 ? -2.083 3.176 18.251 1.00 95.88 85 ASP A CA 1
ATOM 646 C C . ASP A 1 85 ? -3.309 2.237 18.245 1.00 95.88 85 ASP A C 1
ATOM 648 O O . ASP A 1 85 ? -3.215 1.083 17.832 1.00 95.88 85 ASP A O 1
ATOM 652 N N . ASP A 1 86 ? -4.469 2.709 18.708 1.00 96.56 86 ASP A N 1
ATOM 653 C CA . ASP A 1 86 ? -5.743 1.974 18.700 1.00 96.56 86 ASP A CA 1
ATOM 654 C C . ASP A 1 86 ? -6.634 2.312 17.488 1.00 96.56 86 ASP A C 1
ATOM 656 O O . ASP A 1 86 ? -7.850 2.088 17.496 1.00 96.56 86 ASP A O 1
ATOM 660 N N . CYS A 1 87 ? -6.029 2.870 16.442 1.00 97.56 87 CYS A N 1
ATOM 661 C CA . CYS A 1 87 ? -6.642 3.150 15.152 1.00 97.56 87 CYS A CA 1
ATOM 662 C C . CYS A 1 87 ? -5.880 2.433 14.028 1.00 97.56 87 CYS A C 1
ATOM 664 O O . CYS A 1 87 ? -4.723 2.046 14.177 1.00 97.56 87 CYS A O 1
ATOM 666 N N . LEU A 1 88 ? -6.528 2.270 12.873 1.00 96.25 88 LEU A N 1
ATOM 667 C CA . LEU A 1 88 ? -5.900 1.721 11.668 1.00 96.25 88 LEU A CA 1
ATOM 668 C C . LEU A 1 88 ? -5.986 2.703 10.503 1.00 96.25 88 LEU A C 1
ATOM 670 O O . LEU A 1 88 ? -6.939 3.473 10.396 1.00 96.25 88 LEU A O 1
ATOM 674 N N . ILE A 1 89 ? -5.013 2.623 9.597 1.00 97.12 89 ILE A N 1
ATOM 675 C CA . ILE A 1 89 ? -5.038 3.311 8.305 1.00 97.12 89 ILE A CA 1
ATOM 676 C C . ILE A 1 89 ? -5.246 2.270 7.204 1.00 97.12 89 ILE A C 1
ATOM 678 O O . ILE A 1 89 ? -4.512 1.286 7.126 1.00 97.12 89 ILE A O 1
ATOM 682 N N . LEU A 1 90 ? -6.244 2.499 6.353 1.00 95.94 90 LEU A N 1
ATOM 683 C CA . LEU A 1 90 ? -6.456 1.781 5.100 1.00 95.94 90 LEU A CA 1
ATOM 684 C C . LEU A 1 90 ? -5.965 2.666 3.949 1.00 95.94 90 LEU A C 1
ATOM 686 O O . LEU A 1 90 ? -6.347 3.835 3.879 1.00 95.94 90 LEU A O 1
ATOM 690 N N . THR A 1 91 ? -5.130 2.124 3.066 1.00 95.06 91 THR A N 1
ATOM 691 C CA . THR A 1 91 ? -4.487 2.848 1.958 1.00 95.06 91 THR A CA 1
ATOM 692 C C . THR A 1 91 ? -4.470 1.996 0.698 1.00 95.06 91 THR A C 1
ATOM 694 O O . THR A 1 91 ? -4.370 0.752 0.841 1.00 95.06 91 THR A O 1
#

Sequence (91 aa):
GVNHLEGEDFSPVIAQAQQMAGFPYSEIPHLITVGFGRQTLLGAADTLIDLVSREKLRHIFLVGGCDGARGERNYFTDFATSVPDDCLILT

Radius of gyration: 20.68 Å; chains: 1; bounding box: 43×34×52 Å

Organism: Acinetobacter baumannii (NCBI:txid470)

Secondary structure (DSSP, 8-state):
--PPPPTT--HHHHHHHHHS---SSP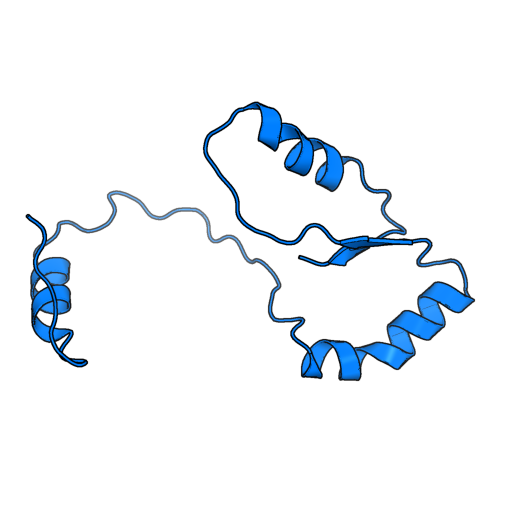PPPP-------HHHHHHTHHHHHHHHHTTS--EEEE--S---S-GGGHHHHHHHHHS-TTEEEE-